Protein AF-A0A7R9C9E1-F1 (afdb_monomer)

Structure (mmCIF, N/CA/C/O backbone):
data_AF-A0A7R9C9E1-F1
#
_entry.id   AF-A0A7R9C9E1-F1
#
loop_
_atom_site.group_PDB
_atom_site.id
_atom_site.type_symbol
_atom_site.label_atom_id
_atom_site.label_alt_id
_atom_site.label_comp_id
_atom_site.label_asym_id
_atom_site.label_entity_id
_atom_site.label_seq_id
_atom_site.pdbx_PDB_ins_code
_atom_site.Cartn_x
_atom_site.Cartn_y
_atom_site.Cartn_z
_atom_site.occupancy
_atom_site.B_iso_or_equiv
_atom_site.auth_seq_id
_atom_site.auth_comp_id
_atom_site.auth_asym_id
_atom_site.auth_atom_id
_atom_site.pdbx_PDB_model_num
ATOM 1 N N . MET A 1 1 ? 16.620 9.685 -25.130 1.00 59.62 1 MET A N 1
ATOM 2 C CA . MET A 1 1 ? 16.653 8.573 -24.144 1.00 59.62 1 MET A CA 1
ATOM 3 C C . MET A 1 1 ? 16.119 7.267 -24.722 1.00 59.62 1 MET A C 1
ATOM 5 O O . MET A 1 1 ? 16.759 6.249 -24.508 1.00 59.62 1 MET A O 1
ATOM 9 N N . LEU A 1 2 ? 15.014 7.282 -25.482 1.00 60.66 2 LEU A N 1
ATOM 10 C CA . LEU A 1 2 ? 14.400 6.064 -26.036 1.00 60.66 2 LEU A CA 1
ATOM 11 C C . LEU A 1 2 ? 15.209 5.368 -27.150 1.00 60.66 2 LEU A C 1
ATOM 13 O O . LEU A 1 2 ? 15.060 4.171 -27.372 1.00 60.66 2 LEU A O 1
ATOM 17 N N . GLN A 1 3 ? 16.104 6.104 -27.809 1.00 68.06 3 GLN A N 1
ATOM 18 C CA . GLN A 1 3 ? 16.902 5.640 -28.950 1.00 68.06 3 GLN A CA 1
ATOM 19 C C . GLN A 1 3 ? 18.413 5.596 -28.639 1.00 68.06 3 GLN A C 1
ATOM 21 O O . GLN A 1 3 ? 19.251 5.805 -29.511 1.00 68.06 3 GLN A O 1
ATOM 26 N N . ARG A 1 4 ? 18.803 5.369 -27.372 1.00 69.50 4 ARG A N 1
ATOM 27 C CA . ARG A 1 4 ? 20.229 5.217 -27.016 1.00 69.50 4 ARG A CA 1
ATOM 28 C C . ARG A 1 4 ? 20.818 4.028 -27.789 1.00 69.50 4 ARG A C 1
ATOM 30 O O . ARG A 1 4 ? 20.333 2.914 -27.634 1.00 69.50 4 ARG A O 1
ATOM 37 N N . GLY A 1 5 ? 21.861 4.277 -28.583 1.00 69.94 5 GLY A N 1
ATOM 38 C CA . GLY A 1 5 ? 22.497 3.266 -29.440 1.00 69.94 5 GLY A CA 1
ATOM 39 C C . GLY A 1 5 ? 21.933 3.173 -30.864 1.00 69.94 5 GLY A C 1
ATOM 40 O O . GLY A 1 5 ? 22.287 2.243 -31.578 1.00 69.94 5 GLY A O 1
ATOM 41 N N . ILE A 1 6 ? 21.074 4.111 -31.279 1.00 73.44 6 ILE A N 1
ATOM 42 C CA . ILE A 1 6 ? 20.545 4.216 -32.645 1.00 73.44 6 ILE A CA 1
ATOM 43 C C . ILE A 1 6 ? 21.021 5.553 -33.232 1.00 73.44 6 ILE A C 1
ATOM 45 O O . ILE A 1 6 ? 20.726 6.607 -32.675 1.00 73.44 6 ILE A O 1
ATOM 49 N N . GLU A 1 7 ? 21.767 5.518 -34.340 1.00 72.12 7 GLU A N 1
ATOM 50 C CA . GLU A 1 7 ? 22.373 6.716 -34.961 1.00 72.12 7 GLU A CA 1
ATOM 51 C C . GLU A 1 7 ? 21.534 7.317 -36.108 1.00 72.12 7 GLU A C 1
ATOM 53 O O . GLU A 1 7 ? 21.917 8.311 -36.722 1.00 72.12 7 GLU A O 1
ATOM 58 N N . LEU A 1 8 ? 20.358 6.750 -36.393 1.00 76.00 8 LEU A N 1
ATOM 59 C CA . LEU A 1 8 ? 19.439 7.269 -37.407 1.00 76.00 8 LEU A CA 1
ATOM 60 C C . LEU A 1 8 ? 18.508 8.337 -36.824 1.00 76.00 8 LEU A C 1
ATOM 62 O O . LEU A 1 8 ? 17.504 8.024 -36.191 1.00 76.00 8 LEU A O 1
ATOM 66 N N . VAL A 1 9 ? 18.813 9.604 -37.108 1.00 70.81 9 VAL A N 1
ATOM 67 C CA . VAL A 1 9 ? 18.030 10.775 -36.661 1.00 70.81 9 VAL A CA 1
ATOM 68 C C . VAL A 1 9 ? 16.645 10.852 -37.326 1.00 70.81 9 VAL A C 1
ATOM 70 O O . VAL A 1 9 ? 15.734 11.471 -36.788 1.00 70.81 9 VAL A O 1
ATOM 73 N N . SER A 1 10 ? 16.462 10.213 -38.485 1.00 80.38 10 SER A N 1
ATOM 74 C CA . SER A 1 10 ? 15.180 10.146 -39.202 1.00 80.38 10 SER A CA 1
ATOM 75 C C . SER A 1 10 ? 14.256 9.021 -38.727 1.00 80.38 10 SER A C 1
ATOM 77 O O . SER A 1 10 ? 13.157 8.877 -39.266 1.00 80.38 10 SER A O 1
ATOM 79 N N . LEU A 1 11 ? 14.692 8.193 -37.772 1.00 79.75 11 LEU A N 1
ATOM 80 C CA . LEU A 1 11 ? 13.897 7.071 -37.295 1.00 79.75 11 LEU A CA 1
ATOM 81 C C . LEU A 1 11 ? 12.765 7.570 -36.394 1.00 79.75 11 LEU A C 1
ATOM 83 O O . LEU A 1 11 ? 13.003 8.276 -35.412 1.00 79.75 11 LEU A O 1
ATOM 87 N N . ASP A 1 12 ? 11.538 7.161 -36.716 1.00 80.38 12 ASP A N 1
ATOM 88 C CA . ASP A 1 12 ? 10.363 7.539 -35.939 1.00 80.38 12 ASP A CA 1
ATOM 89 C C . ASP A 1 12 ? 10.490 7.103 -34.468 1.00 80.38 12 ASP A C 1
ATOM 91 O O . ASP A 1 12 ? 11.014 6.029 -34.152 1.00 80.38 12 ASP A O 1
ATOM 95 N N . ALA A 1 13 ? 9.992 7.940 -33.557 1.00 77.75 13 ALA A N 1
ATOM 96 C CA . ALA A 1 13 ? 10.100 7.738 -32.112 1.00 77.75 13 ALA A CA 1
ATOM 97 C C . ALA A 1 13 ? 9.333 6.498 -31.616 1.00 77.75 13 ALA A C 1
ATOM 99 O O . ALA A 1 13 ? 9.598 6.013 -30.514 1.00 77.75 13 ALA A O 1
ATOM 100 N N . SER A 1 14 ? 8.428 5.962 -32.438 1.00 83.50 14 SER A N 1
ATOM 101 C CA . SER A 1 14 ? 7.736 4.689 -32.209 1.00 83.50 14 SER A CA 1
ATOM 102 C C . SER A 1 14 ? 8.691 3.487 -32.188 1.00 83.50 14 SER A C 1
ATOM 104 O O . SER A 1 14 ? 8.382 2.464 -31.576 1.00 83.50 14 SER A O 1
ATOM 106 N N . TRP A 1 15 ? 9.866 3.602 -32.817 1.00 83.44 15 TRP A N 1
ATOM 107 C CA . TRP A 1 15 ? 10.917 2.590 -32.760 1.00 83.44 15 TRP A CA 1
ATOM 108 C C . TRP A 1 15 ? 11.809 2.844 -31.553 1.00 83.44 15 TRP A C 1
ATOM 110 O O . TRP A 1 15 ? 12.601 3.791 -31.508 1.00 83.44 15 TRP A O 1
ATOM 120 N N . VAL A 1 16 ? 11.664 1.978 -30.559 1.00 82.31 16 VAL A N 1
ATOM 121 C CA . VAL A 1 16 ? 12.317 2.128 -29.264 1.00 82.31 16 VAL A CA 1
ATOM 122 C C . VAL A 1 16 ? 13.420 1.093 -29.065 1.00 82.31 16 VAL A C 1
ATOM 124 O O . VAL A 1 16 ? 13.361 -0.025 -29.572 1.00 82.31 16 VAL A O 1
ATOM 127 N N . SER A 1 17 ? 14.447 1.468 -28.305 1.00 85.69 17 SER A N 1
ATOM 128 C CA . SER A 1 17 ? 15.530 0.559 -27.919 1.00 85.69 17 SER A CA 1
ATOM 129 C C . SER A 1 17 ? 15.069 -0.504 -26.908 1.00 85.69 17 SER A C 1
ATOM 131 O O . SER A 1 17 ? 14.050 -0.352 -26.227 1.00 85.69 17 SER A O 1
ATOM 133 N N . SER A 1 18 ? 15.872 -1.558 -26.728 1.00 85.38 18 SER A N 1
ATOM 134 C 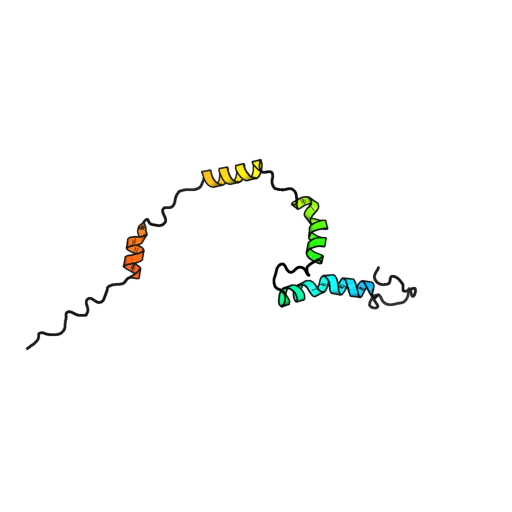CA . SER A 1 18 ? 15.640 -2.590 -25.703 1.00 85.38 18 SER A CA 1
ATOM 135 C C . SER A 1 18 ? 15.562 -2.020 -24.279 1.00 85.38 18 SER A C 1
ATOM 137 O O . SER A 1 18 ? 14.803 -2.522 -23.453 1.00 85.38 18 SER A O 1
ATOM 139 N N . ALA A 1 19 ? 16.282 -0.928 -23.996 1.00 85.50 19 ALA A N 1
ATOM 140 C CA . ALA A 1 19 ? 16.216 -0.242 -22.708 1.00 85.50 19 ALA A CA 1
ATOM 141 C C . ALA A 1 19 ? 14.829 0.375 -22.453 1.00 85.50 19 ALA A C 1
ATOM 143 O O . ALA A 1 19 ? 14.313 0.313 -21.340 1.00 85.50 19 ALA A O 1
ATOM 144 N N . SER A 1 20 ? 14.192 0.936 -23.480 1.00 86.12 20 SER A N 1
ATOM 145 C CA . SER A 1 20 ? 12.827 1.464 -23.376 1.00 86.12 20 SER A CA 1
ATOM 146 C C . SER A 1 20 ? 11.799 0.364 -23.141 1.00 86.12 20 SER A C 1
ATOM 148 O O . SER A 1 20 ? 10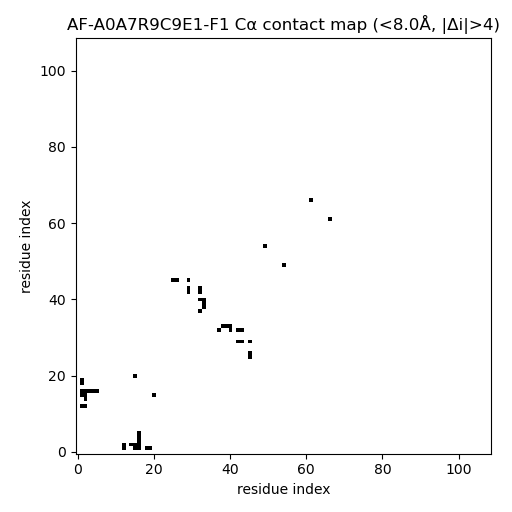.886 0.545 -22.339 1.00 86.12 20 SER A O 1
ATOM 150 N N . TRP A 1 21 ? 11.979 -0.791 -23.788 1.00 86.75 21 TRP A N 1
ATOM 151 C CA . TRP A 1 21 ? 11.138 -1.963 -23.553 1.00 86.75 21 TRP A CA 1
ATOM 152 C C . TRP A 1 21 ? 11.249 -2.471 -22.110 1.00 86.75 21 TRP A C 1
ATOM 154 O O . TRP A 1 21 ? 10.236 -2.781 -21.484 1.00 86.75 21 TRP A O 1
ATOM 164 N N . TYR A 1 22 ? 12.461 -2.489 -21.549 1.00 87.69 22 TYR A N 1
ATOM 165 C CA . TYR A 1 22 ? 12.675 -2.827 -20.142 1.00 87.69 22 TYR A CA 1
ATOM 166 C C . TYR A 1 22 ? 11.903 -1.885 -19.207 1.00 87.69 22 TYR A C 1
ATOM 168 O O . TYR A 1 22 ? 11.145 -2.358 -18.365 1.00 87.69 22 TYR A O 1
ATOM 176 N N . PHE A 1 23 ? 12.014 -0.565 -19.397 1.00 84.19 23 PHE A N 1
ATOM 177 C CA . PHE A 1 23 ? 11.290 0.401 -18.561 1.00 84.19 23 PHE A CA 1
ATOM 178 C C . PHE A 1 23 ? 9.766 0.271 -18.674 1.00 84.19 23 PHE A C 1
ATOM 180 O O . PHE A 1 23 ? 9.079 0.359 -17.658 1.00 84.19 23 PHE A O 1
ATOM 187 N N . LEU A 1 24 ? 9.232 0.003 -19.871 1.00 87.31 24 LEU A N 1
ATOM 188 C CA . LEU A 1 24 ? 7.803 -0.278 -20.041 1.00 87.31 24 LEU A CA 1
ATOM 189 C C . LEU A 1 24 ? 7.353 -1.486 -19.215 1.00 87.31 24 LEU A C 1
ATOM 191 O O . LEU A 1 24 ? 6.329 -1.414 -18.541 1.00 87.31 24 LEU A O 1
ATOM 195 N N . ASN A 1 25 ? 8.125 -2.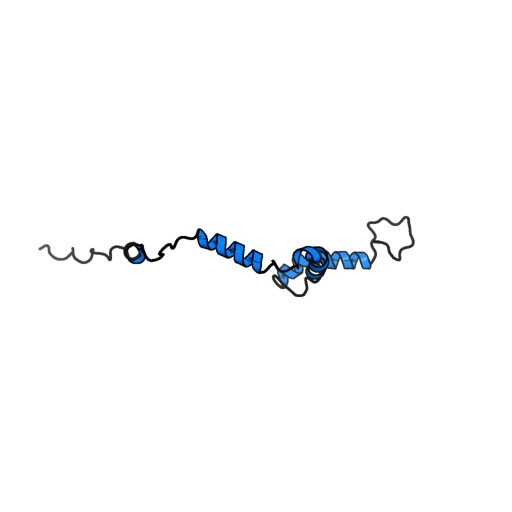574 -19.222 1.00 88.25 25 ASN A N 1
ATOM 196 C CA . ASN A 1 25 ? 7.793 -3.765 -18.441 1.00 88.25 25 ASN A CA 1
ATOM 197 C C . ASN A 1 25 ? 7.940 -3.523 -16.930 1.00 88.25 25 ASN A C 1
ATOM 199 O O . ASN A 1 25 ? 7.088 -3.956 -16.159 1.00 88.25 25 ASN A O 1
ATOM 203 N N . VAL A 1 26 ? 8.965 -2.786 -16.498 1.00 82.75 26 VAL A N 1
ATOM 204 C CA . VAL A 1 26 ? 9.182 -2.471 -15.075 1.00 82.75 26 VAL A CA 1
ATOM 205 C C . VAL A 1 26 ? 8.022 -1.667 -14.480 1.00 82.75 26 VAL A C 1
ATOM 207 O O . VAL A 1 26 ? 7.589 -1.969 -13.371 1.00 82.75 26 VAL A O 1
ATOM 210 N N . PHE A 1 27 ? 7.486 -0.679 -15.202 1.00 81.44 27 PHE A N 1
ATOM 211 C CA . PHE A 1 27 ? 6.367 0.127 -14.697 1.00 81.44 27 PHE A CA 1
ATOM 212 C C . PHE A 1 27 ? 4.991 -0.484 -14.997 1.00 81.44 27 PHE A C 1
ATOM 214 O O . PHE A 1 27 ? 4.069 -0.343 -14.196 1.00 81.44 27 PHE A O 1
ATOM 221 N N . GLY A 1 28 ? 4.838 -1.170 -16.131 1.00 86.06 28 GLY A N 1
ATOM 222 C CA . GLY A 1 28 ? 3.546 -1.671 -16.604 1.00 86.06 28 GLY A CA 1
ATOM 223 C C . GLY A 1 28 ? 3.091 -2.986 -15.968 1.00 86.06 28 GLY A C 1
ATOM 224 O O . GLY A 1 28 ? 1.890 -3.229 -15.871 1.00 86.06 28 GLY A O 1
ATOM 225 N N . LEU A 1 29 ? 4.015 -3.835 -15.502 1.00 88.62 29 LEU A N 1
ATOM 226 C CA . LEU A 1 29 ? 3.668 -5.174 -14.997 1.00 88.62 29 LEU A CA 1
ATOM 227 C C . LEU A 1 29 ? 3.207 -5.198 -13.534 1.00 88.62 29 LEU A C 1
ATOM 229 O O . LEU A 1 29 ? 2.750 -6.234 -13.054 1.00 88.62 29 LEU A O 1
ATOM 233 N N . ARG A 1 30 ? 3.264 -4.068 -12.823 1.00 82.75 30 ARG A N 1
ATOM 234 C CA . ARG A 1 30 ? 2.912 -3.989 -11.397 1.00 82.75 30 ARG A CA 1
ATOM 235 C C . ARG A 1 30 ? 1.509 -4.524 -11.095 1.00 82.75 30 ARG A C 1
ATOM 237 O O . ARG A 1 30 ? 1.348 -5.336 -10.192 1.00 82.75 30 ARG A O 1
ATOM 244 N N . SER A 1 31 ? 0.506 -4.110 -11.872 1.00 83.69 31 SER A N 1
ATOM 245 C CA . SER A 1 31 ? -0.880 -4.565 -11.682 1.00 83.69 31 SER A CA 1
ATOM 246 C C . SER A 1 31 ? -1.021 -6.077 -11.887 1.00 83.69 31 SER A C 1
ATOM 248 O O . SER A 1 31 ? -1.741 -6.732 -11.139 1.00 83.69 31 SER A O 1
ATOM 250 N N . ILE A 1 32 ? -0.278 -6.642 -12.840 1.00 89.00 32 ILE A N 1
ATOM 251 C CA . ILE A 1 32 ? -0.273 -8.084 -13.105 1.00 89.00 32 ILE A CA 1
ATOM 252 C C . ILE A 1 32 ? 0.369 -8.836 -11.933 1.00 89.00 32 ILE A C 1
ATOM 254 O O . ILE A 1 32 ? -0.175 -9.845 -11.490 1.00 89.00 32 ILE A O 1
ATOM 258 N N . TYR A 1 33 ? 1.474 -8.329 -11.375 1.00 88.62 33 TYR A N 1
ATOM 259 C CA . TYR A 1 33 ? 2.091 -8.934 -10.192 1.00 88.62 33 TYR A CA 1
ATOM 260 C C . TYR A 1 33 ? 1.173 -8.896 -8.971 1.00 88.62 33 TYR A C 1
ATOM 262 O O . TYR A 1 33 ? 1.076 -9.904 -8.279 1.00 88.62 33 TYR A O 1
ATOM 270 N N . THR A 1 34 ? 0.442 -7.802 -8.738 1.00 87.12 34 THR A N 1
ATOM 271 C CA . THR A 1 34 ? -0.552 -7.742 -7.653 1.00 87.12 34 THR A CA 1
ATOM 272 C C . THR A 1 34 ? -1.685 -8.749 -7.849 1.00 87.12 34 THR A C 1
ATOM 274 O O . THR A 1 34 ? -2.107 -9.381 -6.887 1.00 87.12 34 THR A O 1
ATOM 277 N N . LEU A 1 35 ? -2.158 -8.944 -9.083 1.00 89.19 35 LEU A N 1
ATOM 278 C CA . LEU A 1 35 ? -3.217 -9.919 -9.365 1.00 89.19 35 LEU A CA 1
ATOM 279 C C . LEU A 1 35 ? -2.767 -11.367 -9.129 1.00 89.19 35 LEU A C 1
ATOM 281 O O . LEU A 1 35 ? -3.552 -12.175 -8.643 1.00 89.19 35 LEU A O 1
ATOM 285 N N . VAL A 1 36 ? -1.523 -11.705 -9.480 1.00 92.38 36 VAL A N 1
ATOM 286 C CA . VAL A 1 36 ? -1.016 -13.085 -9.390 1.00 92.38 36 VAL A CA 1
ATOM 287 C C . VAL A 1 36 ? -0.451 -13.411 -8.005 1.00 92.38 36 VAL A C 1
ATOM 289 O O . VAL A 1 36 ? -0.665 -14.510 -7.500 1.00 92.38 36 VAL A O 1
ATOM 292 N N . LEU A 1 37 ? 0.294 -12.482 -7.402 1.00 89.56 37 LEU A N 1
ATOM 293 C CA . LEU A 1 37 ? 1.035 -12.696 -6.153 1.00 89.56 37 LEU A CA 1
ATOM 294 C C . LEU A 1 37 ? 0.342 -12.084 -4.926 1.00 89.56 37 LEU A C 1
ATOM 296 O O . LEU A 1 37 ? 0.781 -12.328 -3.805 1.00 89.56 37 LEU A O 1
ATOM 300 N N . GLY A 1 38 ? -0.715 -11.294 -5.125 1.00 85.19 38 GLY A N 1
ATOM 301 C CA . GLY A 1 38 ? -1.377 -10.532 -4.068 1.00 85.19 38 GLY A CA 1
ATOM 302 C C . GLY A 1 38 ? -0.698 -9.194 -3.756 1.00 85.19 38 GLY A C 1
ATOM 303 O O . GLY A 1 38 ? 0.306 -8.801 -4.364 1.00 85.19 38 GLY A O 1
ATOM 304 N N . GLU A 1 39 ? -1.273 -8.465 -2.798 1.00 80.94 39 GLU A N 1
ATOM 305 C CA . GLU A 1 39 ? -0.748 -7.177 -2.329 1.00 80.94 39 GLU A CA 1
ATOM 306 C C . GLU A 1 39 ? 0.556 -7.334 -1.523 1.00 80.94 39 GLU A C 1
ATOM 308 O O . GLU A 1 39 ? 0.787 -8.352 -0.877 1.00 80.94 39 GLU A O 1
ATOM 313 N N . ASN A 1 40 ? 1.412 -6.301 -1.546 1.00 75.31 40 ASN A N 1
ATOM 314 C CA . ASN A 1 40 ? 2.715 -6.251 -0.853 1.00 75.31 40 ASN A CA 1
ATOM 315 C C . ASN A 1 40 ? 3.721 -7.344 -1.269 1.00 75.31 40 ASN A C 1
ATOM 317 O O . ASN A 1 40 ? 4.547 -7.787 -0.472 1.00 75.31 40 ASN A O 1
ATOM 321 N N . ASN A 1 41 ? 3.679 -7.771 -2.533 1.00 80.81 41 ASN A N 1
ATOM 322 C CA . ASN A 1 41 ? 4.646 -8.722 -3.074 1.00 80.81 41 ASN A CA 1
ATOM 323 C C . ASN A 1 41 ? 6.039 -8.087 -3.291 1.00 80.8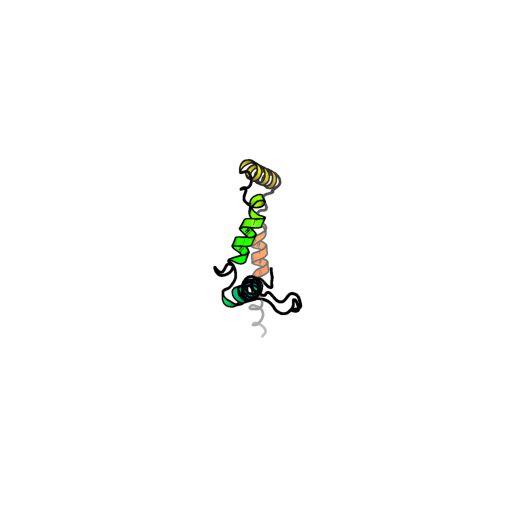1 41 ASN A C 1
ATOM 325 O O . ASN A 1 41 ? 6.173 -6.902 -3.595 1.00 80.81 41 ASN A O 1
ATOM 329 N N . ALA A 1 42 ? 7.093 -8.906 -3.198 1.00 77.06 42 ALA A N 1
ATOM 330 C CA . ALA A 1 42 ? 8.486 -8.471 -3.364 1.00 77.06 42 ALA A CA 1
ATOM 331 C C . ALA A 1 42 ? 8.862 -8.072 -4.810 1.00 77.06 42 ALA A C 1
ATOM 333 O O . ALA A 1 42 ? 9.967 -7.584 -5.049 1.00 77.06 42 ALA A O 1
ATOM 334 N N . ALA A 1 43 ? 7.970 -8.288 -5.786 1.00 75.50 43 ALA A N 1
ATOM 335 C CA . ALA A 1 43 ? 8.187 -7.886 -7.175 1.00 75.50 43 ALA A CA 1
ATOM 336 C C . ALA A 1 43 ? 7.902 -6.389 -7.403 1.00 75.50 43 ALA A C 1
ATOM 338 O O . ALA A 1 43 ? 8.318 -5.840 -8.425 1.00 75.50 43 ALA A O 1
ATOM 339 N N . ASP A 1 44 ? 7.270 -5.701 -6.444 1.00 70.94 44 ASP A N 1
ATOM 340 C CA . ASP A 1 44 ? 6.975 -4.266 -6.509 1.00 70.94 44 ASP A CA 1
ATOM 341 C C . A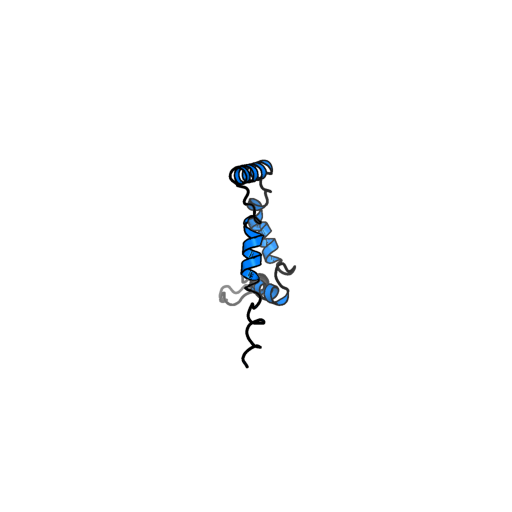SP A 1 44 ? 8.198 -3.383 -6.165 1.00 70.94 44 ASP A C 1
ATOM 343 O O . ASP A 1 44 ? 8.150 -2.471 -5.337 1.00 70.94 44 ASP A O 1
ATOM 347 N N . GLN A 1 45 ? 9.337 -3.649 -6.815 1.00 67.12 45 GLN A N 1
ATOM 348 C CA . GLN A 1 45 ? 10.568 -2.858 -6.658 1.00 67.12 45 GLN A CA 1
ATOM 349 C C . GLN A 1 45 ? 10.381 -1.402 -7.116 1.00 67.12 45 GLN A C 1
ATOM 351 O O . GLN A 1 45 ? 11.040 -0.496 -6.606 1.00 67.12 45 GLN A O 1
ATOM 356 N N . ALA A 1 46 ? 9.454 -1.162 -8.052 1.00 66.69 46 ALA A N 1
ATOM 357 C CA . ALA A 1 46 ? 9.105 0.177 -8.518 1.00 66.69 46 ALA A CA 1
ATOM 358 C C . ALA A 1 46 ? 8.485 1.029 -7.399 1.00 66.69 46 ALA A C 1
ATOM 360 O O . ALA A 1 46 ? 8.808 2.212 -7.298 1.00 66.69 46 ALA A O 1
ATOM 361 N N . ARG A 1 47 ? 7.659 0.435 -6.524 1.00 67.44 47 ARG A N 1
ATOM 362 C CA . ARG A 1 47 ? 7.131 1.123 -5.338 1.00 67.44 47 ARG A CA 1
ATOM 363 C C . ARG A 1 47 ? 8.235 1.467 -4.350 1.00 67.44 47 ARG A C 1
ATOM 365 O O . ARG A 1 47 ? 8.278 2.599 -3.903 1.00 67.44 47 ARG A O 1
ATOM 372 N N . HIS A 1 48 ? 9.178 0.560 -4.096 1.00 65.81 48 HIS A N 1
ATOM 373 C CA . HIS A 1 48 ? 10.338 0.862 -3.249 1.00 65.81 48 HIS A CA 1
ATOM 374 C C . HIS A 1 48 ? 11.193 2.017 -3.791 1.00 65.81 48 HIS A C 1
ATOM 376 O O . HIS A 1 48 ? 11.654 2.855 -3.018 1.00 65.81 48 HIS A O 1
ATOM 382 N N . LEU A 1 49 ? 11.393 2.088 -5.111 1.00 68.62 49 LEU A N 1
ATOM 383 C CA . LEU A 1 49 ? 12.134 3.185 -5.738 1.00 68.62 49 LEU A CA 1
ATOM 384 C C . LEU A 1 49 ? 11.350 4.508 -5.700 1.00 68.62 49 LEU A C 1
ATOM 386 O O . LEU A 1 49 ? 11.931 5.564 -5.451 1.00 68.62 49 LEU A O 1
ATOM 390 N N . GLN A 1 50 ? 10.032 4.455 -5.907 1.00 67.19 50 GLN A N 1
ATOM 391 C CA . GLN A 1 50 ? 9.152 5.613 -5.757 1.00 67.19 50 GLN A CA 1
ATOM 392 C C . GLN A 1 50 ? 9.139 6.110 -4.307 1.00 67.19 50 GLN A C 1
ATOM 394 O O . GLN A 1 50 ? 9.327 7.302 -4.085 1.00 67.19 50 GLN A O 1
ATOM 399 N N . ASP A 1 51 ? 9.024 5.205 -3.336 1.00 66.31 51 ASP A N 1
ATOM 400 C CA . ASP A 1 51 ? 9.060 5.506 -1.905 1.00 66.31 51 ASP A CA 1
ATOM 401 C C . ASP A 1 51 ? 10.413 6.095 -1.486 1.00 66.31 51 ASP A C 1
ATOM 403 O O . ASP A 1 51 ? 10.455 6.953 -0.613 1.00 66.31 51 ASP A O 1
ATOM 407 N N . GLN A 1 52 ? 11.523 5.732 -2.135 1.00 64.25 52 GLN A N 1
ATOM 408 C CA . GLN A 1 52 ? 12.806 6.408 -1.909 1.00 64.25 52 GLN A CA 1
ATOM 409 C C . GLN A 1 52 ? 12.841 7.836 -2.473 1.00 64.25 52 GLN A C 1
ATOM 411 O O . GLN A 1 52 ? 13.451 8.713 -1.861 1.00 64.25 52 GLN A O 1
ATOM 416 N N . MET A 1 53 ? 12.186 8.099 -3.608 1.00 59.91 53 MET A N 1
ATOM 417 C CA . MET A 1 53 ? 12.147 9.440 -4.209 1.00 59.91 53 MET A CA 1
ATOM 418 C C . MET A 1 53 ? 11.121 10.375 -3.549 1.00 59.91 53 MET A C 1
ATOM 420 O O . MET A 1 53 ? 11.386 11.571 -3.444 1.00 59.91 53 MET A O 1
ATOM 424 N N . SER A 1 54 ? 9.971 9.869 -3.094 1.00 61.00 54 SER A N 1
ATOM 425 C CA . SER A 1 54 ? 8.929 10.668 -2.425 1.00 61.00 54 SER A CA 1
ATOM 426 C C . SER A 1 54 ? 8.990 10.609 -0.896 1.00 61.00 54 SER A C 1
ATOM 428 O O . SER A 1 54 ? 8.447 11.484 -0.223 1.00 61.00 54 SER A O 1
ATOM 430 N N . GLY A 1 55 ? 9.642 9.596 -0.326 1.00 55.16 55 GLY A N 1
ATOM 431 C CA . GLY A 1 55 ? 9.656 9.337 1.114 1.00 55.16 55 GLY A CA 1
ATOM 432 C C . GLY A 1 55 ? 10.640 10.187 1.909 1.00 55.16 55 GLY A C 1
ATOM 433 O O . GLY A 1 55 ? 10.509 10.252 3.124 1.00 55.16 55 GLY A O 1
ATOM 434 N N . ALA A 1 56 ? 11.569 10.908 1.274 1.00 54.22 56 ALA A N 1
ATOM 435 C CA . ALA A 1 56 ? 12.541 11.735 2.000 1.00 54.22 56 ALA A CA 1
ATOM 436 C C . ALA A 1 56 ? 11.893 12.855 2.848 1.00 54.22 56 ALA A C 1
ATOM 438 O O . ALA A 1 56 ? 12.484 13.287 3.833 1.00 54.22 56 ALA A O 1
ATOM 439 N N . ALA A 1 57 ? 10.672 13.291 2.511 1.00 52.47 57 ALA A N 1
ATOM 440 C CA . ALA A 1 57 ? 9.908 14.272 3.291 1.00 52.47 57 ALA A CA 1
ATOM 441 C C . ALA A 1 57 ? 8.855 13.646 4.232 1.00 52.47 57 ALA A C 1
ATOM 443 O O . ALA A 1 57 ? 8.402 14.310 5.158 1.00 52.47 57 ALA A O 1
ATOM 444 N N . MET A 1 58 ? 8.480 12.379 4.018 1.00 56.03 58 MET A N 1
ATOM 445 C CA . MET A 1 58 ? 7.436 11.666 4.779 1.00 56.03 58 MET A CA 1
ATOM 446 C C . MET A 1 58 ? 8.001 10.618 5.753 1.00 56.03 58 MET A C 1
ATOM 448 O O . MET A 1 58 ? 7.251 10.038 6.531 1.00 56.03 58 MET A O 1
ATOM 452 N N . ALA A 1 59 ? 9.312 10.362 5.717 1.00 56.72 59 ALA A N 1
ATOM 453 C CA . ALA A 1 59 ? 9.992 9.372 6.552 1.00 56.72 59 ALA A CA 1
ATOM 454 C C . ALA A 1 59 ? 10.546 9.938 7.868 1.00 56.72 59 ALA A C 1
ATOM 456 O O . ALA A 1 59 ? 11.210 9.206 8.599 1.00 56.72 59 ALA A O 1
ATOM 457 N N . MET A 1 60 ? 10.297 11.213 8.188 1.00 60.53 60 MET A N 1
ATOM 458 C CA . MET A 1 60 ? 10.533 11.682 9.551 1.00 60.53 60 MET A CA 1
ATOM 459 C C . MET A 1 60 ? 9.432 11.087 10.428 1.00 60.53 60 MET A C 1
ATOM 461 O O . MET A 1 60 ? 8.260 11.390 10.191 1.00 60.53 60 MET A O 1
ATOM 465 N N . PRO A 1 61 ? 9.774 10.230 11.410 1.00 66.06 61 PRO A N 1
ATOM 466 C CA . PRO A 1 61 ? 8.793 9.744 12.364 1.00 66.06 61 PRO A CA 1
ATOM 467 C C . PRO A 1 61 ? 8.078 10.957 12.967 1.00 66.06 61 PRO A C 1
ATOM 469 O O . PRO A 1 61 ? 8.759 11.945 13.273 1.00 66.06 61 PRO A O 1
ATOM 472 N N . PRO A 1 62 ? 6.741 10.931 13.114 1.00 68.75 62 PRO A N 1
ATOM 473 C CA . PRO A 1 62 ? 6.044 12.011 13.797 1.00 68.75 62 PRO A CA 1
ATOM 474 C C . PRO A 1 62 ? 6.718 12.238 15.152 1.00 68.75 62 PRO A C 1
ATOM 476 O O . PRO A 1 62 ? 7.026 11.269 15.849 1.00 68.75 62 PRO A O 1
ATOM 479 N N . ASP A 1 63 ? 6.999 13.501 15.493 1.00 82.00 63 ASP A N 1
ATOM 480 C CA . ASP A 1 63 ? 7.598 13.850 16.784 1.00 82.00 63 ASP A CA 1
ATOM 481 C C . ASP A 1 63 ? 6.771 13.177 17.891 1.00 82.00 63 ASP A C 1
ATOM 483 O O . ASP A 1 63 ? 5.578 13.488 18.013 1.00 82.00 63 ASP A O 1
ATOM 487 N N . PRO A 1 64 ? 7.358 12.263 18.692 1.00 85.81 64 PRO A N 1
ATOM 488 C CA . PRO A 1 64 ? 6.622 11.533 19.716 1.00 85.81 64 PRO A CA 1
ATOM 489 C C . PRO A 1 64 ? 5.852 12.466 20.649 1.00 85.81 64 PRO A C 1
ATOM 491 O O . PRO A 1 64 ? 4.744 12.149 21.071 1.00 85.81 64 PRO A O 1
ATOM 494 N N . LYS A 1 65 ? 6.396 13.657 20.927 1.00 90.75 65 LYS A N 1
ATOM 495 C CA . LYS A 1 65 ? 5.737 14.648 21.779 1.00 90.75 65 LYS A CA 1
ATOM 496 C C . LYS A 1 65 ? 4.460 15.205 21.146 1.00 90.75 65 LYS A C 1
ATOM 498 O O . LYS A 1 65 ? 3.467 15.388 21.850 1.00 90.75 65 LYS A O 1
ATOM 503 N N . ALA A 1 66 ? 4.479 15.476 19.844 1.00 89.88 66 ALA A N 1
ATOM 504 C CA . ALA A 1 66 ? 3.305 15.940 19.114 1.00 89.88 66 ALA A CA 1
ATOM 505 C C . ALA A 1 66 ? 2.240 14.838 19.023 1.00 89.88 66 ALA A C 1
ATOM 507 O O . ALA A 1 66 ? 1.067 15.114 19.265 1.00 89.88 66 ALA A O 1
ATOM 508 N N . ALA A 1 67 ? 2.657 13.594 18.763 1.00 89.06 67 ALA A N 1
ATOM 509 C CA . ALA A 1 67 ? 1.761 12.439 18.738 1.00 89.06 67 ALA A CA 1
ATOM 510 C C . ALA A 1 67 ? 1.076 12.216 20.099 1.00 89.06 67 ALA A C 1
ATOM 512 O O . ALA A 1 67 ? -0.145 12.113 20.160 1.00 89.06 67 ALA A O 1
ATOM 513 N N . PHE A 1 68 ? 1.831 12.237 21.204 1.00 92.62 68 PHE A N 1
ATOM 514 C CA . PHE A 1 68 ? 1.253 12.075 22.543 1.00 92.62 68 PHE A CA 1
ATOM 515 C C . PHE A 1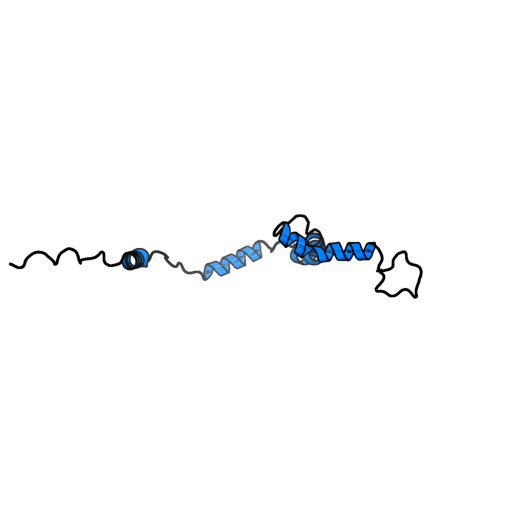 68 ? 0.305 13.208 22.931 1.00 92.62 68 PHE A C 1
ATOM 517 O O . PHE A 1 68 ? -0.715 12.952 23.564 1.00 92.62 68 PHE A O 1
ATOM 524 N N . LYS A 1 69 ? 0.618 14.454 22.554 1.00 94.44 69 LYS A N 1
ATOM 525 C CA . LYS A 1 69 ? -0.276 15.587 22.810 1.00 94.44 69 LYS A CA 1
ATOM 526 C C . LYS A 1 69 ? -1.594 15.438 22.048 1.00 94.44 69 LYS A C 1
ATOM 528 O O . LYS A 1 69 ? -2.640 15.663 22.640 1.00 94.44 69 LYS A O 1
ATOM 533 N N . ALA A 1 70 ? -1.540 15.034 20.779 1.00 92.75 70 ALA A N 1
ATOM 534 C CA . ALA A 1 70 ? -2.732 14.839 19.957 1.00 92.75 70 ALA A CA 1
ATOM 535 C C . ALA A 1 70 ? -3.658 13.749 20.528 1.00 92.75 70 ALA A C 1
ATOM 537 O O . ALA A 1 70 ? -4.859 13.972 20.645 1.00 92.75 70 ALA A O 1
ATOM 538 N N . GLU A 1 71 ? -3.103 12.608 20.947 1.00 92.56 71 GLU A N 1
ATOM 539 C CA . GLU A 1 71 ? -3.880 11.533 21.587 1.00 92.56 71 GLU A CA 1
ATOM 540 C C . GLU A 1 71 ? -4.456 11.961 22.944 1.00 92.56 71 GLU A C 1
ATOM 542 O O . GLU A 1 71 ? -5.587 11.620 23.281 1.00 92.56 71 GLU A O 1
ATOM 547 N N . TRP A 1 72 ? -3.704 12.745 23.723 1.00 94.44 72 TRP A N 1
ATOM 548 C CA . TRP A 1 72 ? -4.181 13.279 24.999 1.00 94.44 72 TRP A CA 1
ATOM 549 C C . TRP A 1 72 ? -5.379 14.222 24.814 1.00 94.44 72 TRP A C 1
ATOM 551 O O . TRP A 1 72 ? -6.393 14.047 25.485 1.00 94.44 72 TRP A O 1
ATOM 561 N N . GLU A 1 73 ? -5.295 15.161 23.866 1.00 95.56 73 GLU A N 1
ATOM 562 C CA . GLU A 1 73 ? -6.399 16.076 23.532 1.00 95.56 73 GLU A CA 1
ATOM 563 C C . GLU A 1 73 ? -7.623 15.313 22.990 1.00 95.56 73 GLU A C 1
ATOM 565 O O . GLU A 1 73 ? -8.760 15.664 23.300 1.00 95.56 73 GLU A O 1
ATOM 570 N N . ALA A 1 74 ? -7.408 14.241 22.217 1.00 94.75 74 ALA A N 1
ATOM 571 C CA . ALA A 1 74 ? -8.488 13.392 21.711 1.00 94.75 74 ALA A CA 1
ATOM 572 C C . ALA A 1 74 ? -9.188 12.589 22.823 1.00 94.75 74 ALA A C 1
ATOM 574 O O . ALA A 1 74 ? -10.405 12.409 22.779 1.00 94.75 74 ALA A O 1
ATOM 575 N N . LEU A 1 75 ? -8.441 12.118 23.825 1.00 94.75 75 LEU A N 1
ATOM 576 C CA . LEU A 1 75 ? -9.003 11.406 24.975 1.00 94.75 75 LEU A CA 1
ATOM 577 C C . LEU A 1 75 ? -9.741 12.334 25.944 1.00 94.75 75 LEU A C 1
ATOM 579 O O . LEU A 1 75 ? -10.692 11.892 26.582 1.00 94.75 75 LEU A O 1
ATOM 583 N N . GLU A 1 76 ? -9.337 13.602 26.051 1.00 95.12 76 GLU A N 1
ATOM 584 C CA . GLU A 1 76 ? -9.962 14.574 26.960 1.00 95.12 76 GLU A CA 1
ATOM 585 C C . GLU A 1 76 ? -11.447 14.816 26.639 1.00 95.12 76 GLU A C 1
ATOM 587 O O . GLU A 1 76 ? -12.249 15.055 27.539 1.00 95.12 76 GLU A O 1
ATOM 592 N N . ILE A 1 77 ? -11.827 14.698 25.366 1.00 94.81 77 ILE A N 1
ATOM 593 C CA . ILE A 1 77 ? -13.211 14.868 24.899 1.00 94.81 77 ILE A CA 1
ATOM 594 C C . ILE A 1 77 ? -14.020 13.563 24.873 1.00 94.81 77 ILE A C 1
ATOM 596 O O . ILE A 1 77 ? -15.194 13.585 24.499 1.00 94.81 77 ILE A O 1
ATOM 600 N N . TYR A 1 78 ? -13.416 12.419 25.206 1.00 93.81 78 TYR A N 1
ATOM 601 C CA . TYR A 1 78 ? -14.075 11.123 25.081 1.00 93.81 78 TYR A CA 1
ATOM 602 C C . TYR A 1 78 ? -14.895 10.789 26.331 1.00 93.81 78 TYR A C 1
ATOM 604 O O . TYR A 1 78 ? -14.374 10.738 27.445 1.00 93.81 78 TYR A O 1
ATOM 612 N N . GLU A 1 79 ? -16.180 10.495 26.144 1.00 93.75 79 GLU A N 1
ATOM 613 C CA . GLU A 1 79 ? -17.066 10.063 27.223 1.00 93.75 79 GLU A CA 1
ATOM 614 C C . GLU A 1 79 ? -17.226 8.543 27.248 1.00 93.75 79 GLU A C 1
ATOM 616 O O . GLU A 1 79 ? -17.334 7.870 26.221 1.00 93.75 79 GLU A O 1
ATOM 621 N N . HIS A 1 80 ? -17.273 7.986 28.457 1.00 94.06 80 HIS A N 1
ATOM 622 C CA . HIS A 1 80 ? -17.495 6.562 28.644 1.00 94.06 80 HIS A CA 1
ATOM 623 C C . HIS A 1 80 ? -18.936 6.179 28.279 1.00 94.06 80 HIS A C 1
ATOM 625 O O . HIS A 1 80 ? 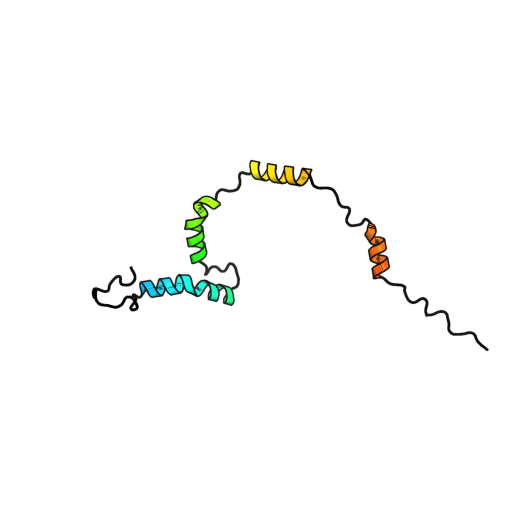-19.880 6.466 29.018 1.00 94.06 80 HIS A O 1
ATOM 631 N N . HIS A 1 81 ? -19.090 5.446 27.179 1.00 92.69 81 HIS A N 1
ATOM 632 C CA . HIS A 1 81 ? -20.349 4.824 26.791 1.00 92.69 81 HIS A CA 1
ATOM 633 C C . HIS A 1 81 ? -20.384 3.360 27.251 1.00 92.69 81 HIS A C 1
ATOM 635 O O . HIS A 1 81 ? -19.701 2.498 26.692 1.00 92.69 81 HIS A O 1
ATOM 641 N N . TRP A 1 82 ? -21.191 3.061 28.273 1.00 94.06 82 TRP A N 1
ATOM 642 C CA . TRP A 1 82 ? -21.335 1.699 28.785 1.00 94.06 82 TRP A CA 1
ATOM 643 C C . TRP A 1 82 ? -22.115 0.837 27.780 1.00 94.06 82 TRP A C 1
ATOM 645 O O . TRP A 1 82 ? -23.340 0.924 27.676 1.00 94.06 82 TRP A O 1
ATOM 655 N N . ALA A 1 83 ? -21.401 -0.021 27.048 1.00 92.62 83 ALA A N 1
ATOM 656 C CA . ALA A 1 83 ? -21.977 -0.843 25.982 1.00 92.62 83 ALA A CA 1
ATOM 657 C C . ALA A 1 83 ? -23.039 -1.850 26.468 1.00 92.62 83 ALA A C 1
ATOM 659 O O . ALA A 1 83 ? -23.9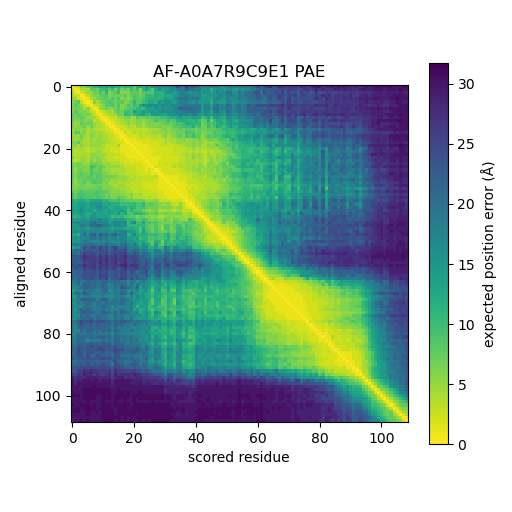20 -2.214 25.703 1.00 92.62 83 ALA A O 1
ATOM 660 N N . LEU A 1 84 ? -22.987 -2.286 27.732 1.00 92.94 84 LEU A N 1
ATOM 661 C CA . LEU A 1 84 ? -23.879 -3.324 28.272 1.00 92.94 84 LEU A CA 1
ATOM 662 C C . LEU A 1 84 ? -25.107 -2.767 29.016 1.00 92.94 84 LEU A C 1
ATOM 664 O O . LEU A 1 84 ? -25.672 -3.463 29.845 1.00 92.94 84 LEU A O 1
ATOM 668 N N . THR A 1 85 ? -25.498 -1.507 28.800 1.00 91.12 85 THR A N 1
ATOM 669 C CA . THR A 1 85 ? -26.524 -0.850 29.643 1.00 91.12 85 THR A CA 1
ATOM 670 C C . THR A 1 85 ? -27.916 -1.439 29.412 1.00 91.12 85 THR A C 1
ATOM 672 O O . THR A 1 85 ? -28.754 -1.415 30.306 1.00 91.12 85 THR A O 1
ATOM 675 N N . ASN A 1 86 ? -28.159 -1.950 28.205 1.00 90.81 86 ASN A N 1
ATOM 676 C CA . ASN A 1 86 ? -29.451 -2.466 27.762 1.00 90.81 86 ASN A CA 1
ATOM 677 C C . ASN A 1 86 ? -29.353 -3.914 27.255 1.00 90.81 86 ASN A C 1
ATOM 679 O O . ASN A 1 86 ? -30.228 -4.380 26.525 1.00 90.81 86 ASN A O 1
ATOM 683 N N . VAL A 1 87 ? -28.275 -4.619 27.612 1.00 93.38 87 VAL A N 1
ATOM 684 C CA . VAL A 1 87 ? -27.951 -5.927 27.026 1.00 93.38 87 VAL A CA 1
ATOM 685 C C . VAL A 1 87 ? -29.013 -6.975 27.355 1.00 93.38 87 VAL A C 1
ATOM 687 O O . VAL A 1 87 ? -29.308 -7.835 26.531 1.00 93.38 87 VAL A O 1
ATOM 690 N N . GLU A 1 88 ? -29.635 -6.890 28.530 1.00 89.25 88 GLU A N 1
ATOM 691 C CA . GLU A 1 88 ? -30.691 -7.808 28.950 1.00 89.25 88 GLU A CA 1
ATOM 692 C C . GLU A 1 88 ? -31.956 -7.627 28.109 1.00 89.25 88 GLU A C 1
ATOM 694 O O . GLU A 1 88 ? -32.552 -8.613 27.682 1.00 89.25 88 GLU A O 1
ATOM 699 N N . ASN A 1 89 ? -32.344 -6.381 27.828 1.00 88.12 89 ASN A N 1
ATOM 700 C CA . ASN A 1 89 ? -33.517 -6.091 27.005 1.00 88.12 89 ASN A CA 1
ATOM 701 C C . ASN A 1 89 ? -33.269 -6.475 25.542 1.00 88.12 89 ASN A C 1
ATOM 703 O O . ASN A 1 89 ? -34.121 -7.125 24.942 1.00 88.12 89 ASN A O 1
ATOM 707 N N . GLU A 1 90 ? -32.085 -6.167 24.997 1.00 88.94 90 GLU A N 1
ATOM 708 C CA . GLU A 1 90 ? -31.677 -6.607 23.653 1.00 88.94 90 GLU A CA 1
ATOM 709 C C . GLU A 1 90 ? -31.698 -8.139 23.526 1.00 88.94 90 GLU A C 1
ATOM 711 O O . GLU A 1 90 ? -32.175 -8.689 22.530 1.00 88.94 90 GLU A O 1
ATOM 716 N N . LEU A 1 91 ? -31.232 -8.850 24.558 1.00 89.25 91 LEU A N 1
ATOM 717 C CA . LEU A 1 91 ? -31.233 -10.311 24.591 1.00 89.25 91 LEU A CA 1
ATOM 718 C C . LEU A 1 91 ? -32.654 -10.890 24.662 1.00 89.25 91 LEU A C 1
ATOM 720 O O . LEU A 1 91 ? -32.956 -11.861 23.964 1.00 89.25 91 LEU A O 1
ATOM 724 N N . ILE A 1 92 ? -33.526 -10.308 25.490 1.00 87.81 92 ILE A N 1
ATOM 725 C CA . ILE A 1 92 ? -34.917 -10.755 25.645 1.00 87.81 92 ILE A CA 1
ATOM 726 C C . ILE A 1 92 ? -35.707 -10.517 24.353 1.00 87.81 92 ILE A C 1
ATOM 728 O O . ILE A 1 92 ? -36.407 -11.428 23.903 1.00 87.81 92 ILE A O 1
ATOM 732 N N . GLU A 1 93 ? -35.551 -9.355 23.713 1.00 85.25 93 GLU A N 1
ATOM 733 C CA . GLU A 1 93 ? -36.168 -9.052 22.413 1.00 85.25 93 GLU A CA 1
ATOM 734 C C . GLU A 1 93 ? -35.713 -10.028 21.321 1.00 85.25 93 GLU A C 1
ATOM 736 O O . GLU A 1 93 ? -36.533 -10.516 20.541 1.00 85.25 93 GLU A O 1
ATOM 741 N N . MET A 1 94 ? -34.426 -10.383 21.307 1.00 77.88 94 MET A N 1
ATOM 742 C CA . MET A 1 94 ? -33.879 -11.363 20.369 1.00 77.88 94 MET A CA 1
ATOM 743 C C . MET A 1 94 ? -34.398 -12.789 20.623 1.00 77.88 94 MET A C 1
ATOM 745 O O . MET A 1 94 ? -34.467 -13.592 19.691 1.00 77.88 94 MET A O 1
ATOM 749 N N . SER A 1 95 ? -34.781 -13.114 21.863 1.00 70.31 95 SER A N 1
ATOM 750 C CA . SER A 1 95 ? -35.265 -14.451 22.235 1.00 70.31 95 SER A CA 1
ATOM 751 C C . SER A 1 95 ? -36.732 -14.728 21.875 1.00 70.31 95 SER A C 1
ATOM 753 O O . SER A 1 95 ? -37.107 -15.897 21.797 1.00 70.31 95 SER A O 1
ATOM 755 N N . GLY A 1 96 ? -37.537 -13.696 21.582 1.00 63.78 96 GLY A N 1
ATOM 756 C CA . GLY A 1 96 ? -38.956 -13.823 21.223 1.00 63.78 96 GLY A CA 1
ATOM 757 C C . GLY A 1 96 ? -39.831 -14.495 22.304 1.00 63.78 96 GLY A C 1
ATOM 758 O O . GLY A 1 96 ? -39.339 -15.165 23.213 1.00 63.78 96 GLY A O 1
ATOM 759 N N . PRO A 1 97 ? -41.168 -14.352 22.253 1.00 60.81 97 PRO A N 1
ATOM 760 C CA . PRO A 1 97 ? -42.036 -15.104 23.146 1.00 60.81 97 PRO A CA 1
ATOM 761 C C . PRO A 1 97 ? -41.919 -16.587 22.784 1.00 60.81 97 PRO A C 1
ATOM 763 O O . PRO A 1 97 ? -42.350 -17.016 21.712 1.00 60.81 97 PRO A O 1
ATOM 766 N N . THR A 1 98 ? -41.326 -17.376 23.680 1.00 57.41 98 THR A N 1
ATOM 767 C CA . THR A 1 98 ? -41.399 -18.836 23.608 1.00 57.41 98 THR A CA 1
ATOM 768 C C . THR A 1 98 ? -42.873 -19.209 23.708 1.00 57.41 98 THR A C 1
ATOM 770 O O . THR A 1 98 ? -43.451 -19.177 24.785 1.00 57.41 98 THR A O 1
ATOM 773 N N . THR A 1 99 ? -43.479 -19.463 22.549 1.00 54.22 99 THR A N 1
ATOM 774 C CA . THR A 1 99 ? -44.778 -20.097 22.304 1.00 54.22 99 THR A CA 1
ATOM 775 C C . THR A 1 99 ? -45.539 -20.537 23.559 1.00 54.22 99 THR A C 1
ATOM 777 O O . THR A 1 99 ? -45.525 -21.711 23.924 1.00 54.22 99 THR A O 1
ATOM 780 N N . ASP A 1 100 ? -46.332 -19.624 24.116 1.00 50.19 100 ASP A N 1
ATOM 781 C CA . ASP A 1 100 ? -47.430 -19.906 25.057 1.00 50.19 100 ASP A CA 1
ATOM 782 C C . ASP A 1 100 ? -48.641 -20.560 24.335 1.00 50.19 100 ASP A C 1
ATOM 784 O O . ASP A 1 100 ? -49.799 -20.425 24.719 1.00 50.19 100 ASP A O 1
ATOM 788 N N . ILE A 1 101 ? -48.386 -21.271 23.226 1.00 51.97 101 ILE A N 1
ATOM 789 C CA . ILE A 1 101 ? -49.396 -21.907 22.360 1.00 51.97 101 ILE A CA 1
ATOM 790 C C . ILE A 1 101 ? -49.647 -23.371 22.785 1.00 51.97 101 ILE A C 1
ATOM 792 O O . ILE A 1 101 ? -50.549 -24.022 22.270 1.00 51.97 101 ILE A O 1
ATOM 796 N N . MET A 1 102 ? -48.904 -23.921 23.755 1.00 47.69 102 MET A N 1
ATOM 797 C CA . MET A 1 102 ? -49.051 -25.340 24.128 1.00 47.69 102 MET A CA 1
ATOM 798 C C . MET A 1 102 ? -50.202 -25.655 25.106 1.00 47.69 102 MET A C 1
ATOM 800 O O . MET A 1 102 ? -50.535 -26.828 25.255 1.00 47.69 102 MET A O 1
ATOM 804 N N . TYR A 1 103 ? -50.853 -24.669 25.742 1.00 50.50 103 TYR A N 1
ATOM 805 C CA . TYR A 1 103 ? -51.824 -24.931 26.827 1.00 50.50 103 TYR A CA 1
ATOM 806 C C . TYR A 1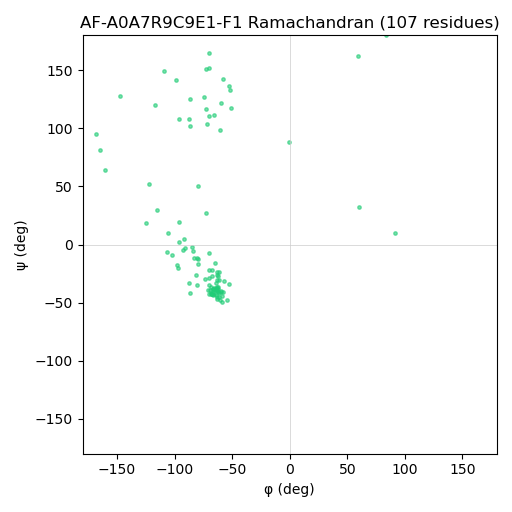 103 ? -53.319 -24.758 26.493 1.00 50.50 103 TYR A C 1
ATOM 808 O O . TYR A 1 103 ? -54.153 -24.869 27.390 1.00 50.50 103 TYR A O 1
ATOM 816 N N . HIS A 1 104 ? -53.709 -24.573 25.227 1.00 50.09 104 HIS A N 1
ATOM 817 C CA . HIS A 1 104 ? -55.124 -24.397 24.852 1.00 50.09 104 HIS A CA 1
ATOM 818 C C . HIS A 1 104 ? -55.648 -25.429 23.840 1.00 50.09 104 HIS A C 1
ATOM 820 O O . HIS A 1 104 ? -56.248 -25.050 22.841 1.00 50.09 104 HIS A O 1
ATOM 826 N N . GLN A 1 105 ? -55.488 -26.740 24.080 1.00 49.94 105 GLN A N 1
ATOM 827 C CA . GLN A 1 105 ? -56.321 -27.728 23.368 1.00 49.94 105 GLN A CA 1
ATOM 828 C C . GLN A 1 105 ? -56.406 -29.123 24.021 1.00 49.94 105 GLN A C 1
ATOM 830 O O . GLN A 1 105 ? -56.011 -30.112 23.424 1.00 49.94 105 GLN A O 1
ATOM 835 N N . SER A 1 106 ? -56.979 -29.249 25.225 1.00 45.97 106 SER A N 1
ATOM 836 C CA . SER A 1 106 ? -57.759 -30.459 25.569 1.00 45.97 106 SER A CA 1
ATOM 837 C C . SER A 1 106 ? -58.625 -30.246 26.815 1.00 45.97 106 SER A C 1
ATOM 839 O O . SER A 1 106 ? -58.251 -30.633 27.922 1.00 45.97 106 SER A O 1
ATOM 841 N N . LYS A 1 107 ? -59.793 -29.625 26.652 1.00 47.50 107 LYS A N 1
ATOM 842 C CA . LYS A 1 107 ? -60.979 -29.939 27.466 1.00 47.50 107 LYS A CA 1
ATOM 843 C C . LYS A 1 107 ? -62.200 -29.274 26.848 1.00 47.50 107 LYS A C 1
ATOM 845 O O . LYS A 1 107 ? -62.477 -28.098 27.067 1.00 47.50 107 LYS A O 1
ATOM 850 N N . SER A 1 108 ? -62.902 -30.042 26.035 1.00 40.22 108 SER A N 1
ATOM 851 C CA . SER A 1 108 ? -64.301 -29.818 25.695 1.00 40.22 108 SER A CA 1
ATOM 852 C C . SER A 1 108 ? -64.893 -31.206 25.483 1.00 40.22 108 SER A C 1
ATOM 854 O O . SER A 1 108 ? -64.261 -32.025 24.814 1.00 40.22 108 SER A O 1
ATOM 856 N N . ASP A 1 109 ? -65.999 -31.447 26.178 1.00 39.28 109 ASP A N 1
ATOM 857 C CA . ASP A 1 109 ? -66.752 -32.700 26.283 1.00 39.28 109 ASP A CA 1
ATOM 858 C C . ASP A 1 109 ? -67.192 -33.304 24.939 1.00 39.28 109 ASP A C 1
ATOM 860 O O . ASP A 1 109 ? -67.382 -32.536 23.965 1.00 39.28 109 ASP A O 1
#

Secondary structure (DSSP, 8-state):
-TTTT---TTS-TTS--HHHHHHHHHHHSHHHHHHHH-TT-TT-HHHHHHHHHHGGGT-SPPPHHHHHHHHHHHHHT-----TTTTHHHHHHHHH----TTTTSSS---

Solvent-accessible surface area (backbone atoms only — not comparable to full-atom values): 7169 Å² total; per-residue (Å²): 123,49,46,70,95,58,90,62,86,85,58,59,83,89,62,60,28,73,69,45,54,50,52,49,49,62,67,63,44,50,67,58,48,36,72,76,66,36,81,92,45,90,82,50,54,61,56,56,54,48,45,62,73,62,28,79,80,68,66,64,74,76,56,65,70,59,55,52,51,52,55,49,60,58,52,72,73,60,75,92,75,72,84,69,78,54,48,68,59,56,50,52,65,72,62,52,85,78,71,86,72,81,81,81,84,89,89,80,136

pLDDT: mean 76.8, std 15.06, range [39.28, 95.56]

Sequence (109 aa):
MLQRGIELVSLDASWVSSASWYFLNVFGLRSIYTLVLGENNAADQARHLQDQMSGAAMAMPPDPKAAFKAEWEALEIYEHHWALTNVENELIEMSGPTTDIMYHQSKSD

Radius of gyration: 33.81 Å; Cα contacts (8 Å, |Δi|>4): 27; chains: 1; bounding box: 89×49×69 Å

Organism: Timema cristinae (NCBI:txid61476)

Mean predicted aligned error: 16.09 Å

Foldseek 3Di:
DQQVPPPDPPDDSVDGDPVVVVVCCLPVCVVVCCVPVNPPDPSVVVVVVVCVVPVPVVVPDPDVVVVVVVVVVVVVPDDDDDPCPCVVVVVVVVVPPPDPPPPPDDDDD

InterPro domains:
  IPR002809 Integral membrane protein EMC3/TMCO1-like [PF01956] (1-41)
  IPR008568 ER membrane protein complex subunit 3 [PTHR13116] (1-94)